Protein AF-A0A354MU72-F1 (afdb_monomer)

Structure (mmCIF, N/CA/C/O backbone):
data_AF-A0A354MU72-F1
#
_entry.id   AF-A0A354MU72-F1
#
loop_
_atom_site.group_PDB
_atom_site.id
_atom_site.type_symbol
_atom_site.label_atom_id
_atom_site.label_alt_id
_atom_site.label_comp_id
_atom_site.label_asym_id
_atom_site.label_entity_id
_atom_site.label_seq_id
_atom_site.pdbx_PDB_ins_code
_atom_site.Cartn_x
_atom_site.Cartn_y
_ato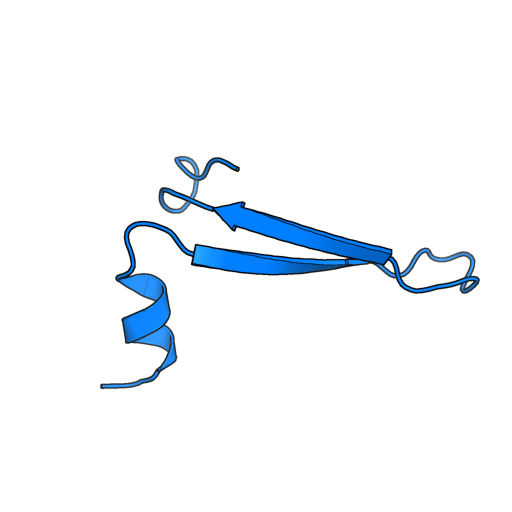m_site.Cartn_z
_atom_site.occupancy
_atom_site.B_iso_or_equiv
_atom_site.auth_seq_id
_atom_site.auth_comp_id
_atom_site.auth_asym_id
_atom_site.auth_atom_id
_atom_site.pdbx_PDB_model_num
ATOM 1 N N . MET A 1 1 ? -25.270 -1.224 -1.371 1.00 73.44 1 MET A N 1
ATOM 2 C CA . MET A 1 1 ? -24.180 -0.309 -0.964 1.00 73.44 1 MET A CA 1
ATOM 3 C C . MET A 1 1 ? -23.120 -0.357 -2.056 1.00 73.44 1 MET A C 1
ATOM 5 O O . MET A 1 1 ? -23.000 -1.400 -2.684 1.00 73.44 1 MET A O 1
ATOM 9 N N . HIS A 1 2 ? -22.433 0.741 -2.378 1.00 94.38 2 HIS A N 1
ATOM 10 C CA . HIS A 1 2 ? -21.413 0.704 -3.436 1.00 94.38 2 HIS A CA 1
ATOM 11 C C . HIS A 1 2 ? -20.110 0.090 -2.881 1.00 94.38 2 HIS A C 1
ATOM 13 O O . HIS A 1 2 ? -19.731 0.467 -1.772 1.00 94.38 2 HIS A O 1
ATOM 19 N N . PRO A 1 3 ? -19.379 -0.771 -3.620 1.00 92.00 3 PRO A N 1
ATOM 20 C CA . PRO A 1 3 ? -18.164 -1.442 -3.124 1.00 92.00 3 PRO A CA 1
ATOM 21 C C . PRO A 1 3 ? -17.084 -0.495 -2.578 1.00 92.00 3 PRO A C 1
ATOM 23 O O . PRO A 1 3 ? -16.328 -0.841 -1.673 1.00 92.00 3 PRO A O 1
ATOM 26 N N . ILE A 1 4 ? -17.030 0.735 -3.101 1.00 91.12 4 ILE A N 1
ATOM 27 C CA . ILE A 1 4 ? -16.119 1.773 -2.597 1.00 91.12 4 ILE A CA 1
ATOM 28 C C . ILE A 1 4 ? -16.399 2.111 -1.125 1.00 91.12 4 ILE A C 1
ATOM 30 O O . ILE A 1 4 ? -15.465 2.303 -0.353 1.00 91.12 4 ILE A O 1
ATOM 34 N N . VAL A 1 5 ? -17.673 2.135 -0.726 1.00 93.81 5 VAL A N 1
ATOM 35 C CA . VAL A 1 5 ? -18.102 2.502 0.627 1.00 93.81 5 VAL A CA 1
ATOM 36 C C . VAL A 1 5 ? -17.686 1.411 1.606 1.00 93.81 5 VAL A C 1
ATOM 38 O O . VAL A 1 5 ? -17.079 1.705 2.629 1.00 93.81 5 VAL A O 1
ATOM 41 N N . GLU A 1 6 ? -17.873 0.145 1.234 1.00 92.88 6 GLU A N 1
ATOM 42 C CA . GLU A 1 6 ? -17.415 -0.996 2.034 1.00 92.88 6 GLU A CA 1
ATOM 43 C C . GLU A 1 6 ? -15.892 -0.994 2.224 1.00 92.88 6 GLU A C 1
ATOM 45 O O . GLU A 1 6 ? -15.386 -1.371 3.278 1.00 92.88 6 GLU A O 1
ATOM 50 N N . CYS A 1 7 ? -15.126 -0.548 1.225 1.00 90.31 7 CYS A N 1
ATOM 51 C CA . CYS A 1 7 ? -13.684 -0.359 1.372 1.00 90.31 7 CYS A CA 1
ATOM 52 C C . CYS A 1 7 ? -13.345 0.820 2.291 1.00 90.31 7 CYS A C 1
ATOM 54 O O . CYS A 1 7 ? -12.402 0.719 3.078 1.00 90.31 7 CYS A O 1
ATOM 56 N N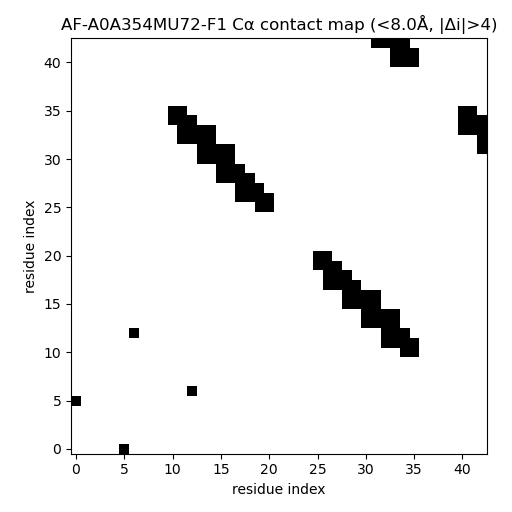 . MET A 1 8 ? -14.101 1.916 2.226 1.00 89.81 8 MET A N 1
ATOM 57 C CA . MET A 1 8 ? -13.912 3.099 3.069 1.00 89.81 8 MET A CA 1
ATOM 58 C C . MET A 1 8 ? -14.292 2.867 4.533 1.00 89.81 8 MET A C 1
ATOM 60 O O . MET A 1 8 ? -13.700 3.507 5.390 1.00 89.81 8 MET A O 1
ATOM 64 N N . GLU A 1 9 ? -15.185 1.936 4.858 1.00 92.19 9 GLU A N 1
ATOM 65 C CA . GLU A 1 9 ? -15.588 1.672 6.252 1.00 92.19 9 GLU A CA 1
ATOM 66 C C . GLU A 1 9 ? -14.670 0.685 6.997 1.00 92.19 9 GLU A C 1
ATOM 68 O O . GLU A 1 9 ? -14.751 0.538 8.216 1.00 92.19 9 GLU A O 1
ATOM 73 N N . LYS A 1 10 ? -13.740 0.018 6.302 1.00 92.75 10 LYS A N 1
ATOM 74 C CA . LYS A 1 10 ? -12.807 -0.926 6.937 1.00 92.75 10 LYS A CA 1
ATOM 75 C C . LYS A 1 10 ? -11.809 -0.216 7.857 1.00 92.75 10 LYS A C 1
ATOM 77 O O . LYS A 1 10 ? -11.075 0.666 7.424 1.00 92.75 10 LYS A O 1
ATOM 82 N N . ASN A 1 11 ? -11.660 -0.723 9.084 1.00 93.31 11 ASN A N 1
ATOM 83 C CA . ASN A 1 11 ? -10.640 -0.264 10.045 1.00 93.31 11 ASN A CA 1
ATOM 84 C C . ASN A 1 11 ? -9.193 -0.402 9.527 1.00 93.31 11 ASN A C 1
ATOM 86 O O . ASN A 1 11 ? -8.307 0.362 9.914 1.00 93.31 11 ASN A O 1
ATOM 90 N N . SER A 1 12 ? -8.944 -1.388 8.659 1.00 94.94 12 SER A N 1
ATOM 91 C CA . SER A 1 12 ? -7.667 -1.572 7.968 1.00 94.94 12 SER A CA 1
ATOM 92 C C . SER A 1 12 ? -7.887 -2.055 6.539 1.00 94.94 12 SER A C 1
ATOM 94 O O . SER A 1 12 ? -8.838 -2.793 6.270 1.00 94.94 12 SER A O 1
ATOM 96 N N . ARG A 1 13 ? -7.009 -1.654 5.620 1.00 95.12 13 ARG A N 1
ATOM 97 C CA . ARG A 1 13 ? -7.115 -1.950 4.186 1.00 95.12 13 ARG A CA 1
ATOM 98 C C . ARG A 1 13 ? -5.785 -2.500 3.696 1.00 95.12 13 ARG A C 1
ATOM 100 O O . ARG A 1 13 ? -4.747 -1.911 3.975 1.00 95.12 13 ARG A O 1
ATOM 107 N N . LEU A 1 14 ? -5.819 -3.621 2.982 1.00 95.44 14 LEU A N 1
ATOM 108 C CA . LEU A 1 14 ? -4.665 -4.075 2.210 1.00 95.44 14 LEU A CA 1
ATOM 109 C C . LEU A 1 14 ? -4.668 -3.328 0.878 1.00 95.44 14 LEU A C 1
ATOM 111 O O . LEU A 1 14 ? -5.674 -3.346 0.169 1.00 95.44 14 LEU A O 1
ATOM 115 N N . VAL A 1 15 ? -3.568 -2.647 0.578 1.00 95.25 15 VAL A N 1
ATOM 116 C CA . VAL A 1 15 ? -3.404 -1.794 -0.601 1.00 95.25 15 VAL A CA 1
ATOM 117 C C . VAL A 1 15 ? -2.130 -2.206 -1.320 1.00 95.25 15 VAL A C 1
ATOM 119 O O . VAL A 1 15 ? -1.095 -2.394 -0.684 1.00 95.25 15 VAL A O 1
A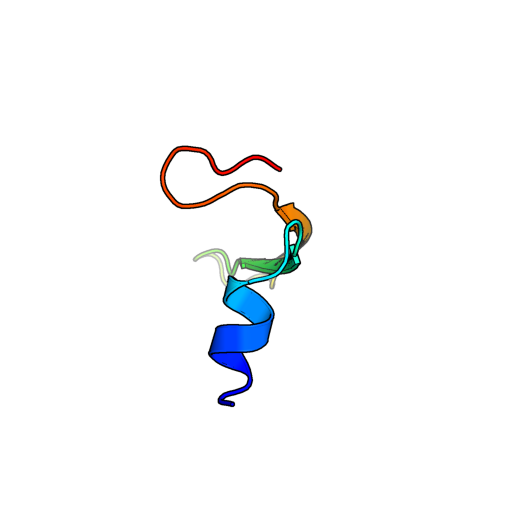TOM 122 N N . VAL A 1 16 ? -2.212 -2.336 -2.642 1.00 97.00 16 VAL A N 1
ATOM 123 C CA . VAL A 1 16 ? -1.041 -2.523 -3.499 1.00 97.00 16 VAL A CA 1
ATOM 124 C C . VAL A 1 16 ? -0.676 -1.166 -4.090 1.00 97.00 16 VAL A C 1
ATOM 126 O O . VAL A 1 16 ? -1.447 -0.601 -4.864 1.00 97.00 16 VAL A O 1
ATOM 129 N N . GLY A 1 17 ? 0.471 -0.627 -3.688 1.00 95.75 17 GLY A N 1
ATOM 130 C CA . GLY A 1 17 ? 1.081 0.533 -4.327 1.00 95.75 17 GLY A CA 1
ATOM 131 C C . GLY A 1 17 ? 1.864 0.079 -5.551 1.00 95.75 17 GLY A C 1
ATOM 132 O O . 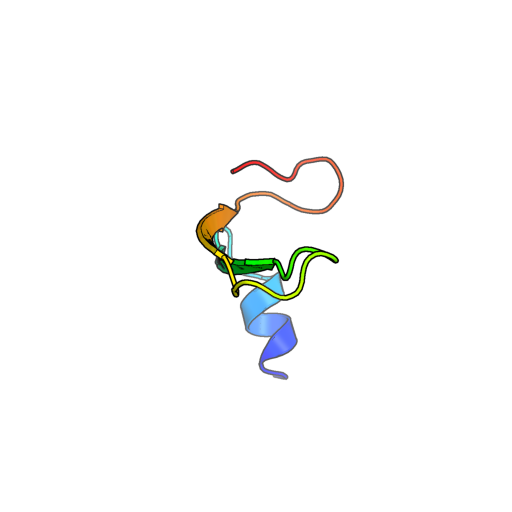GLY A 1 17 ? 2.687 -0.825 -5.435 1.00 95.75 17 GLY A O 1
ATOM 133 N N . LEU A 1 18 ? 1.597 0.692 -6.702 1.00 96.75 18 LEU A N 1
ATOM 134 C CA . LEU A 1 18 ? 2.343 0.465 -7.937 1.00 96.75 18 LEU A CA 1
ATOM 135 C C . LEU A 1 18 ? 3.086 1.745 -8.312 1.00 96.75 18 LEU A C 1
ATOM 137 O O . LEU A 1 18 ? 2.496 2.827 -8.283 1.00 96.75 18 LEU A O 1
ATOM 141 N N . MET A 1 19 ? 4.359 1.622 -8.672 1.00 95.56 19 MET A N 1
ATOM 142 C CA . MET A 1 19 ? 5.190 2.739 -9.116 1.00 95.56 19 MET A CA 1
ATOM 143 C C . MET A 1 19 ? 5.890 2.368 -10.423 1.00 95.56 19 MET A C 1
ATOM 145 O O . MET A 1 19 ? 6.486 1.305 -10.528 1.00 95.56 19 MET A O 1
ATOM 149 N N . SER A 1 20 ? 5.821 3.251 -11.418 1.00 93.69 20 SER A N 1
ATOM 150 C CA . SER A 1 20 ? 6.638 3.162 -12.631 1.00 93.69 20 SER A CA 1
ATOM 151 C C . SER A 1 20 ? 7.606 4.331 -12.618 1.00 93.69 20 SER A C 1
ATOM 153 O O . SER A 1 20 ? 7.181 5.488 -12.671 1.00 93.69 20 SER A O 1
ATOM 155 N N . GLY A 1 21 ? 8.901 4.037 -12.538 1.00 91.00 21 GLY A N 1
ATOM 156 C CA . GLY A 1 21 ? 9.935 5.056 -12.687 1.00 91.00 21 GLY A CA 1
ATOM 157 C C . GLY A 1 21 ? 9.906 5.676 -14.088 1.00 91.00 21 GLY A C 1
ATOM 158 O O . GLY A 1 21 ? 9.500 5.036 -15.058 1.00 91.00 21 GLY A O 1
ATOM 159 N N . THR A 1 22 ? 10.366 6.921 -14.217 1.00 92.81 22 THR A N 1
ATOM 160 C CA . THR A 1 22 ? 10.491 7.607 -15.518 1.00 92.81 22 THR A CA 1
ATOM 161 C C . THR A 1 22 ? 11.573 7.008 -16.419 1.00 92.81 22 THR A C 1
ATOM 163 O O . THR A 1 22 ? 11.612 7.326 -17.604 1.00 92.81 22 THR A O 1
ATOM 166 N N . SER A 1 23 ? 12.431 6.134 -15.882 1.00 89.56 23 SER A N 1
ATOM 167 C CA . SER A 1 23 ? 13.421 5.378 -16.652 1.00 89.56 23 SER A CA 1
ATOM 168 C C . SER A 1 23 ? 12.805 4.258 -17.500 1.00 89.56 23 SER A C 1
ATOM 170 O O . SER A 1 23 ? 13.456 3.776 -18.416 1.00 89.56 23 SER A O 1
ATOM 172 N N . ALA A 1 24 ? 11.534 3.904 -17.251 1.00 80.88 24 ALA A N 1
ATOM 173 C CA . ALA A 1 24 ? 10.763 2.899 -17.990 1.00 80.88 24 ALA A CA 1
ATOM 174 C C . ALA A 1 24 ? 11.346 1.469 -17.965 1.00 80.88 24 ALA A C 1
ATOM 176 O O . ALA A 1 24 ? 11.024 0.653 -18.827 1.00 80.88 24 ALA A O 1
ATOM 177 N N . ASP A 1 25 ? 12.149 1.144 -16.948 1.00 87.75 25 ASP A N 1
ATOM 178 C CA . ASP A 1 25 ? 12.809 -0.165 -16.823 1.00 87.75 25 ASP A CA 1
ATOM 179 C C . ASP A 1 25 ? 11.951 -1.229 -16.110 1.00 87.75 25 ASP A C 1
ATOM 181 O O . ASP A 1 25 ? 12.281 -2.416 -16.137 1.00 87.75 25 ASP A O 1
ATOM 185 N N . GLY A 1 26 ? 10.847 -0.836 -15.462 1.00 90.69 26 GLY A N 1
ATOM 186 C CA . GLY A 1 26 ? 9.991 -1.763 -14.723 1.00 90.69 26 GLY A CA 1
ATOM 187 C C . GLY A 1 26 ? 8.843 -1.107 -13.951 1.00 90.69 26 GLY A C 1
ATOM 188 O O . GLY A 1 26 ? 8.717 0.118 -13.901 1.00 90.69 26 GLY A O 1
ATOM 189 N N . VAL A 1 27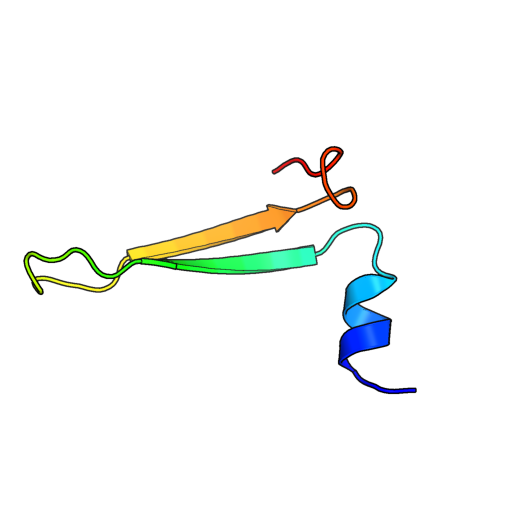 ? 8.003 -1.959 -13.351 1.00 92.69 27 VAL A N 1
ATOM 190 C CA . VAL A 1 27 ? 6.925 -1.574 -12.427 1.00 92.69 27 VAL A CA 1
ATOM 191 C C . VAL A 1 27 ? 7.218 -2.176 -11.057 1.00 92.69 27 VAL A C 1
ATOM 193 O O . VAL A 1 27 ? 7.270 -3.398 -10.913 1.00 92.69 27 VAL A O 1
ATOM 196 N N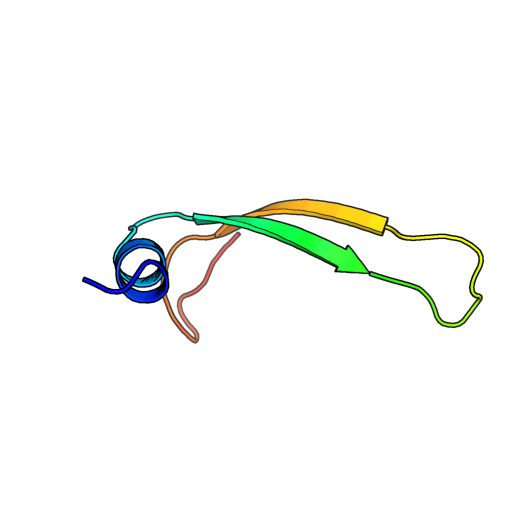 . ASP A 1 28 ? 7.357 -1.322 -10.051 1.00 94.81 28 ASP A N 1
ATOM 197 C CA . ASP A 1 28 ? 7.503 -1.718 -8.656 1.00 94.81 28 ASP A CA 1
ATOM 198 C C . ASP A 1 28 ? 6.132 -1.946 -8.016 1.00 94.81 28 ASP A C 1
ATOM 200 O O . ASP A 1 28 ? 5.165 -1.235 -8.310 1.00 94.81 28 ASP A O 1
ATOM 204 N N . ALA A 1 29 ? 6.056 -2.910 -7.097 1.00 96.00 29 ALA A N 1
ATOM 205 C CA . ALA A 1 29 ? 4.848 -3.206 -6.337 1.00 96.00 29 ALA A CA 1
ATOM 206 C C . ALA A 1 29 ? 5.151 -3.357 -4.842 1.00 96.00 29 ALA A C 1
ATOM 208 O O . ALA A 1 29 ? 6.052 -4.097 -4.449 1.00 96.00 29 ALA A O 1
ATOM 209 N N . ALA A 1 30 ? 4.352 -2.701 -4.001 1.00 96.88 30 ALA A N 1
ATOM 210 C CA . ALA A 1 30 ? 4.414 -2.819 -2.547 1.00 96.88 30 ALA A CA 1
ATOM 211 C C . ALA A 1 30 ? 3.035 -3.162 -1.977 1.00 96.88 30 ALA A C 1
ATOM 213 O O . ALA A 1 30 ? 2.054 -2.475 -2.255 1.00 9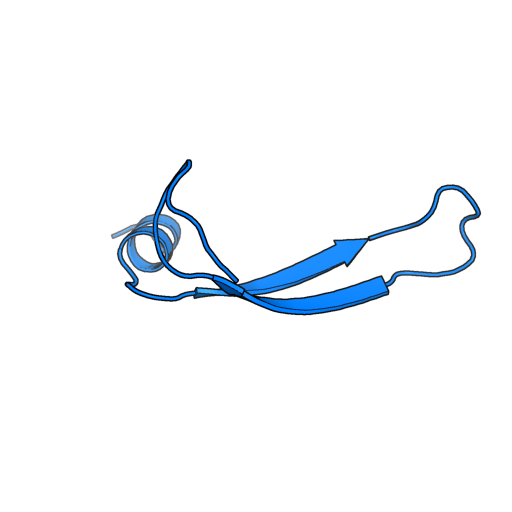6.88 30 ALA A O 1
ATOM 214 N N . LEU A 1 31 ? 2.955 -4.213 -1.156 1.00 97.56 31 LEU A N 1
ATOM 215 C CA . LEU A 1 31 ? 1.744 -4.558 -0.412 1.00 97.56 31 LEU A CA 1
ATOM 216 C C . LEU A 1 31 ? 1.819 -3.946 0.987 1.00 97.56 31 LEU A C 1
ATOM 218 O O . LEU A 1 31 ? 2.657 -4.332 1.800 1.00 97.56 31 LEU A O 1
ATOM 222 N N . CYS A 1 32 ? 0.907 -3.025 1.279 1.00 96.38 32 CYS A N 1
ATOM 223 C CA . CYS A 1 32 ? 0.853 -2.312 2.548 1.00 96.38 32 CYS A CA 1
ATOM 224 C C . CYS A 1 32 ? -0.492 -2.538 3.238 1.00 96.38 32 CYS A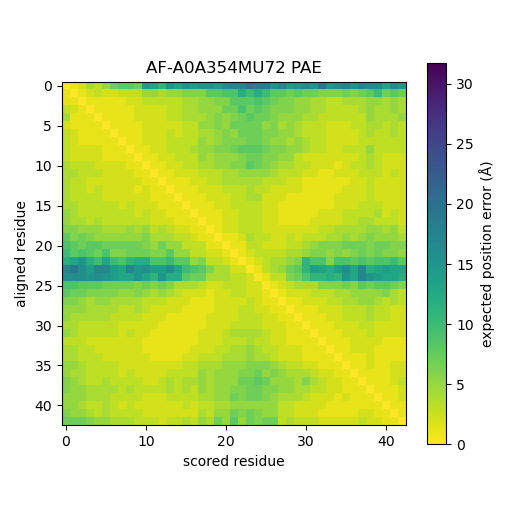 C 1
ATOM 226 O O . CYS A 1 32 ? -1.540 -2.633 2.593 1.00 96.38 32 CYS A O 1
ATOM 228 N N . ARG A 1 33 ? -0.482 -2.577 4.572 1.00 97.12 33 ARG A N 1
ATOM 229 C CA . ARG A 1 33 ? -1.702 -2.501 5.377 1.00 97.12 33 ARG A CA 1
ATOM 230 C C . ARG A 1 33 ? -1.855 -1.076 5.881 1.00 97.12 33 ARG A C 1
ATOM 232 O O . ARG A 1 33 ? -1.097 -0.652 6.731 1.00 97.12 33 ARG A O 1
ATOM 239 N N . ILE A 1 34 ? -2.863 -0.358 5.406 1.00 96.19 34 ILE A N 1
ATOM 240 C CA . ILE A 1 34 ? -3.134 1.011 5.852 1.00 96.19 34 ILE A CA 1
ATOM 241 C C . ILE A 1 34 ? -4.232 0.992 6.913 1.00 96.19 34 ILE A C 1
ATOM 243 O O . ILE A 1 34 ? -5.266 0.338 6.741 1.00 96.19 34 ILE A O 1
ATOM 247 N N . THR A 1 35 ? -4.032 1.733 7.998 1.00 96.69 35 THR A N 1
ATOM 248 C CA . THR A 1 35 ? -5.050 1.990 9.029 1.00 96.69 35 THR A CA 1
ATOM 249 C C . THR A 1 35 ? -5.249 3.490 9.218 1.00 96.69 35 THR A C 1
ATOM 251 O O . THR A 1 35 ? -4.346 4.270 8.932 1.00 96.69 35 THR A O 1
ATOM 254 N N . GLY A 1 36 ? -6.409 3.899 9.734 1.00 93.75 36 GLY A N 1
ATOM 255 C CA . GLY A 1 36 ? -6.754 5.317 9.863 1.00 93.75 36 GLY A CA 1
ATOM 256 C C . GLY A 1 36 ? -7.324 5.918 8.574 1.00 93.75 36 GLY A C 1
AT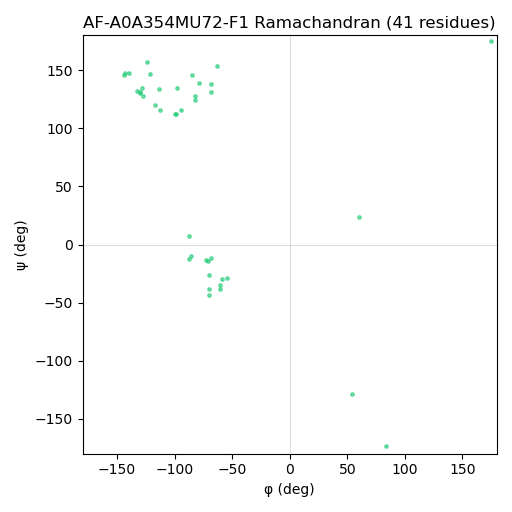OM 257 O O . GLY A 1 36 ? -7.629 5.201 7.614 1.00 93.75 36 GLY A O 1
ATOM 258 N N . HIS A 1 37 ? -7.525 7.236 8.597 1.00 92.06 37 HIS A N 1
ATOM 259 C CA . HIS A 1 37 ? -8.173 8.003 7.531 1.00 92.06 37 HIS A CA 1
ATOM 260 C C . HIS A 1 37 ? -7.506 9.372 7.393 1.00 92.06 37 HIS A C 1
ATOM 262 O O . HIS A 1 37 ? -7.100 9.964 8.396 1.00 92.06 37 HIS A O 1
ATOM 268 N N . GLY A 1 38 ? -7.433 9.899 6.168 1.00 90.56 38 GLY A N 1
ATOM 269 C CA . GLY A 1 38 ? -6.861 11.221 5.907 1.00 90.56 38 GLY A CA 1
ATOM 270 C C . GLY A 1 38 ? -5.443 11.350 6.471 1.00 90.56 38 GLY A C 1
ATOM 271 O O . GLY A 1 38 ? -4.606 10.474 6.257 1.00 90.56 38 GLY A O 1
ATOM 272 N N . THR A 1 39 ? -5.193 12.410 7.237 1.00 95.94 39 THR A N 1
ATOM 273 C CA . THR A 1 39 ? -3.894 12.691 7.874 1.00 95.94 39 THR A CA 1
ATOM 274 C C . THR A 1 39 ? -3.546 11.755 9.035 1.00 95.94 39 THR A C 1
ATOM 276 O O . THR A 1 39 ? -2.389 11.701 9.432 1.00 95.94 39 THR A O 1
ATOM 279 N N . ALA A 1 40 ? -4.507 10.988 9.562 1.00 95.50 40 ALA A N 1
ATOM 280 C CA . ALA A 1 40 ? -4.270 9.979 10.599 1.00 95.50 40 ALA A CA 1
ATOM 281 C C . ALA A 1 40 ? -3.888 8.600 10.023 1.00 95.50 40 ALA A C 1
ATOM 283 O O . ALA A 1 40 ? -3.846 7.607 10.757 1.00 95.50 40 ALA A O 1
ATOM 284 N N . SER A 1 41 ? -3.677 8.512 8.705 1.00 95.25 41 SER A N 1
ATOM 285 C CA . SER A 1 41 ? -3.314 7.264 8.037 1.00 95.25 41 SER A CA 1
ATOM 286 C C . SER A 1 41 ? -1.908 6.815 8.429 1.00 95.25 41 SER A C 1
ATOM 288 O O . SER A 1 41 ? -0.981 7.620 8.481 1.00 95.25 41 SER A O 1
ATOM 290 N N . LYS A 1 42 ? -1.747 5.515 8.667 1.00 96.25 42 LYS A N 1
ATOM 291 C CA . LYS A 1 42 ? -0.462 4.875 8.974 1.00 96.25 42 LYS A CA 1
ATOM 292 C C . LYS A 1 42 ? -0.347 3.528 8.266 1.00 96.25 42 LYS A C 1
ATOM 294 O O . LYS A 1 42 ? -1.368 2.858 8.075 1.00 96.25 42 LYS A O 1
ATOM 299 N N . ILE A 1 43 ? 0.881 3.178 7.892 1.00 93.00 43 ILE A N 1
ATOM 300 C CA . ILE A 1 43 ? 1.275 1.895 7.291 1.00 93.00 43 ILE A CA 1
ATOM 301 C C . ILE A 1 43 ? 1.802 0.981 8.397 1.00 93.00 43 ILE A C 1
ATOM 303 O O . ILE A 1 43 ? 2.499 1.515 9.288 1.00 93.00 43 ILE A O 1
#

Radius of gyration: 13.58 Å; Cα contacts (8 Å, |Δi|>4): 49; chains: 1; bounding box: 38×17×29 Å

Secondary structure (DSSP, 8-state):
--HHHHHHT-SEEEEEEEEE-TT-S-EEEEEEEEESSGGG-B-

pLDDT: mean 93.14, std 4.33, range [73.44, 97.56]

Foldseek 3Di:
DDVVVVQVPDQKDWDWDWDQDPVRPDIDIDTDIWGDDDPPIDD

Nearest PDB structures (foldseek):
  7uzw-assembly1_A  TM=5.378E-01  e=4.808E+00  Staphylococcus epidermidis RP62A
  6ifu-assembly1_D  TM=6.656E-01  e=7.466E+00  Streptococcus thermophilus ND03
  7uzz-assembly1_D  TM=5.556E-01  e=5.806E+00  Staphylococcus epidermidis RP62A
  8gym-assembly1_2K  TM=4.249E-01  e=4.808E+00  Tetrahymena thermophila SB210

Mean predicted aligned error: 3.84 Å

Solvent-accessible surface area (backbone atoms only — not comparable to full-atom values): 2830 Å² total; per-residue (Å²): 134,61,73,67,54,63,60,70,70,45,75,59,42,85,43,77,49,75,48,68,57,94,83,70,85,56,75,49,77,45,83,42,56,40,30,69,58,81,91,63,49,46,112

Sequence (43 aa):
MHPIVECMEKNSRLVVGLMSGTSADGVDAALCRITGHGTASKI